Protein AF-A0A7S3HHR1-F1 (afdb_monomer_lite)

Organism: NCBI:txid89044

Radius of gyration: 20.18 Å; chains: 1; bounding box: 48×51×53 Å

Foldseek 3Di:
DDDDPPPDPDDDDPPPDDPDDWDKDADDWDADPNDIDTHPIDTDDLLCCLQPNAPDWDDDPAQWIDHPNPDIGGHPHPVSVVVSVVNNVVVVCVVVVVVVVVVVVVVVVD

Secondary structure (DSSP, 8-state):
----TT-----S-------S--EEE-SEEEEETTEEEEES-EEEPHHHHHHHS-S-EEE-STTEEEETTTEEEE-SSHHHHHHHHHHHHHHHHHHHHHHHHHHHHHHHT-

pLDDT: mean 80.62, std 16.52, range [37.53, 95.25]

Structure (mmCIF, N/CA/C/O backbone):
data_AF-A0A7S3HHR1-F1
#
_entry.id   AF-A0A7S3HHR1-F1
#
loop_
_atom_site.group_PDB
_atom_site.id
_atom_site.type_symbol
_atom_site.label_atom_id
_atom_site.label_alt_id
_atom_site.label_comp_id
_atom_site.label_asym_id
_atom_site.label_entity_id
_atom_site.label_seq_id
_atom_site.pdbx_PDB_ins_code
_atom_site.Cartn_x
_atom_site.Cartn_y
_atom_site.Cartn_z
_atom_site.occupancy
_atom_site.B_iso_or_equiv
_atom_site.auth_seq_id
_atom_site.auth_comp_id
_atom_site.auth_asym_id
_atom_site.auth_atom_id
_atom_site.pdbx_PDB_model_num
ATOM 1 N N . ASP A 1 1 ? 0.705 35.887 -14.109 1.00 37.53 1 ASP A N 1
ATOM 2 C CA . ASP A 1 1 ? -0.593 35.235 -13.873 1.00 37.53 1 ASP A CA 1
ATOM 3 C C . ASP A 1 1 ? -0.423 33.736 -13.739 1.00 37.53 1 ASP A C 1
ATOM 5 O O . ASP A 1 1 ? -0.322 33.037 -14.737 1.00 37.53 1 ASP A O 1
ATOM 9 N N . SER A 1 2 ? -0.363 33.253 -12.500 1.00 44.56 2 SER A N 1
ATOM 10 C CA . SER A 1 2 ? -0.273 31.826 -12.174 1.00 44.56 2 SER A CA 1
ATOM 11 C C . SER A 1 2 ? -1.488 31.489 -11.314 1.00 44.56 2 SER A C 1
ATOM 13 O O . SER A 1 2 ? -1.483 31.727 -10.108 1.00 44.56 2 SER A O 1
ATOM 15 N N . ARG A 1 3 ? -2.580 31.032 -11.934 1.00 40.31 3 ARG A N 1
ATOM 16 C CA . ARG A 1 3 ? -3.782 30.607 -11.203 1.00 40.31 3 ARG A CA 1
ATOM 17 C C . ARG A 1 3 ? -3.607 29.159 -10.748 1.00 40.31 3 ARG A C 1
ATOM 19 O O . ARG A 1 3 ? -3.444 28.267 -11.572 1.00 40.31 3 ARG A O 1
ATOM 26 N N . SER A 1 4 ? -3.631 28.957 -9.432 1.00 50.31 4 SER A N 1
ATOM 27 C CA . SER A 1 4 ? -3.725 27.643 -8.788 1.00 50.31 4 SER A CA 1
ATOM 28 C C . SER A 1 4 ? -5.065 26.987 -9.136 1.00 50.31 4 SER A C 1
ATOM 30 O O . SER A 1 4 ? -6.113 27.622 -9.020 1.00 50.31 4 SER A O 1
ATOM 32 N N . VAL A 1 5 ? -5.027 25.723 -9.559 1.00 53.12 5 VAL A N 1
ATOM 33 C CA . VAL A 1 5 ? -6.193 24.949 -10.027 1.00 53.12 5 VAL A CA 1
ATOM 34 C C . VAL A 1 5 ? -7.023 24.381 -8.857 1.00 53.12 5 VAL A C 1
ATOM 36 O O . VAL A 1 5 ? -8.104 23.852 -9.074 1.00 53.12 5 VAL A O 1
ATOM 39 N N . ASN A 1 6 ? -6.588 24.570 -7.604 1.00 44.38 6 ASN A N 1
ATOM 40 C CA . ASN A 1 6 ? -7.257 24.017 -6.414 1.00 44.38 6 ASN A CA 1
ATOM 41 C C . ASN A 1 6 ? -8.078 25.030 -5.598 1.00 44.38 6 ASN A C 1
ATOM 43 O O . ASN A 1 6 ? -8.461 24.744 -4.465 1.00 44.38 6 ASN A O 1
ATOM 47 N N . ALA A 1 7 ? -8.373 26.214 -6.134 1.00 44.72 7 ALA A N 1
ATOM 48 C CA . ALA A 1 7 ? -9.220 27.183 -5.440 1.00 44.72 7 ALA A CA 1
ATOM 49 C C . ALA A 1 7 ? -10.716 26.903 -5.675 1.00 44.72 7 ALA A C 1
ATOM 51 O O . ALA A 1 7 ? -11.436 27.731 -6.233 1.00 44.72 7 ALA A O 1
ATOM 52 N N . THR A 1 8 ? -11.195 25.740 -5.235 1.00 40.59 8 THR A N 1
ATOM 53 C CA . THR A 1 8 ? -12.634 25.516 -5.069 1.00 40.59 8 THR A CA 1
ATOM 54 C C . THR A 1 8 ? -13.040 26.163 -3.749 1.00 40.59 8 THR A C 1
ATOM 56 O O . THR A 1 8 ? -12.526 25.799 -2.690 1.00 40.59 8 THR A O 1
ATOM 59 N N . LYS A 1 9 ? -13.913 27.177 -3.818 1.00 44.03 9 LYS A N 1
ATOM 60 C CA . LYS A 1 9 ? -14.550 27.798 -2.649 1.00 44.03 9 LYS A CA 1
ATOM 61 C C . LYS A 1 9 ? -15.092 26.695 -1.742 1.00 44.03 9 LYS A C 1
ATOM 63 O O . LYS A 1 9 ? -15.924 25.900 -2.165 1.00 44.03 9 LYS A O 1
ATOM 68 N N . LYS A 1 10 ? -14.562 26.645 -0.523 1.00 41.84 10 LYS A N 1
ATOM 69 C CA . LYS A 1 10 ? -14.935 25.686 0.506 1.00 41.84 10 LYS A CA 1
ATOM 70 C C . LYS A 1 10 ? -16.236 26.179 1.136 1.00 41.84 10 LYS A C 1
ATOM 72 O O . LYS A 1 10 ? -16.203 27.072 1.980 1.00 41.84 10 LYS A O 1
ATOM 77 N N . ASP A 1 11 ? -17.350 25.639 0.656 1.00 42.62 11 ASP A N 1
ATOM 78 C CA . ASP A 1 11 ? -18.580 25.606 1.435 1.00 42.62 11 ASP A CA 1
ATOM 79 C C . ASP A 1 11 ? -18.332 24.812 2.728 1.00 42.62 11 ASP A C 1
ATOM 81 O O . ASP A 1 11 ? -17.414 23.995 2.851 1.00 42.62 11 ASP A O 1
ATOM 85 N N . GLU A 1 12 ? -19.111 25.180 3.726 1.00 44.66 12 GLU A N 1
ATOM 86 C CA . GLU A 1 12 ? -18.933 24.946 5.147 1.00 44.66 12 GLU A CA 1
ATOM 87 C C . GLU A 1 12 ? -18.825 23.456 5.520 1.00 44.66 12 GLU A C 1
ATOM 89 O O . GLU A 1 12 ? -19.675 22.645 5.174 1.00 44.66 12 GLU A O 1
ATOM 94 N N . ASN A 1 13 ? -17.777 23.122 6.283 1.00 46.00 13 ASN A N 1
ATOM 95 C CA . ASN A 1 13 ? -17.777 22.126 7.362 1.00 46.00 13 ASN A CA 1
ATOM 96 C C . ASN A 1 13 ? -18.570 20.812 7.164 1.00 46.00 13 ASN A C 1
ATOM 98 O O . ASN A 1 13 ? -19.224 20.334 8.088 1.00 46.00 13 ASN A O 1
ATOM 102 N N . SER A 1 14 ? -18.458 20.156 6.009 1.00 47.06 14 SER A N 1
ATOM 103 C CA . SER A 1 14 ? -18.796 18.735 5.923 1.00 47.06 14 SER A CA 1
ATOM 104 C C . SER A 1 14 ? -17.659 17.933 6.563 1.00 47.06 14 SER A C 1
ATOM 106 O O . SER A 1 14 ? -16.626 17.701 5.927 1.00 47.06 14 SER A O 1
ATOM 108 N N . GLU A 1 15 ? -17.804 17.552 7.834 1.00 57.53 15 GLU A N 1
ATOM 109 C CA . GLU A 1 15 ? -16.981 16.492 8.420 1.00 57.53 15 GLU A CA 1
ATOM 110 C C . GLU A 1 15 ? -17.118 15.255 7.529 1.00 57.53 15 GLU A C 1
ATOM 112 O O . GLU A 1 15 ? -18.193 14.664 7.418 1.00 57.53 15 GLU A O 1
ATOM 117 N N . VAL A 1 16 ? -16.034 14.897 6.836 1.00 59.50 16 VAL A N 1
ATOM 118 C CA . VAL A 1 16 ? -15.963 13.654 6.071 1.00 59.50 16 VAL A CA 1
ATOM 119 C C . VAL A 1 16 ? -15.924 12.531 7.099 1.00 59.50 16 VAL A C 1
ATOM 121 O O . VAL A 1 16 ? -14.875 12.208 7.652 1.00 59.50 16 VAL A O 1
ATOM 124 N N . THR A 1 17 ? -17.096 11.996 7.414 1.00 58.53 17 THR A N 1
ATOM 125 C CA . THR A 1 17 ? -17.237 10.800 8.235 1.00 58.53 17 THR A CA 1
ATOM 126 C C . THR A 1 17 ? -16.838 9.613 7.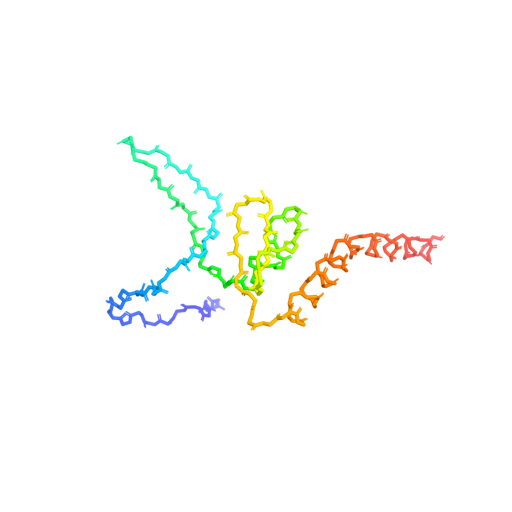369 1.00 58.53 17 THR A C 1
ATOM 128 O O . THR A 1 17 ? -17.480 9.307 6.366 1.00 58.53 17 THR A O 1
ATOM 131 N N . VAL A 1 18 ? -15.704 8.997 7.701 1.00 64.50 18 VAL A N 1
ATOM 132 C CA . VAL A 1 18 ? -15.264 7.762 7.053 1.00 64.50 18 VAL A CA 1
ATOM 133 C C . VAL A 1 18 ? -15.856 6.615 7.857 1.00 64.50 18 VAL A C 1
ATOM 135 O O . VAL A 1 18 ? -15.481 6.413 9.011 1.00 64.50 18 VAL A O 1
ATOM 138 N N . ASP A 1 19 ? -16.824 5.915 7.274 1.00 65.69 19 ASP A N 1
ATOM 139 C CA . ASP A 1 19 ? -17.403 4.726 7.892 1.00 65.69 19 ASP A CA 1
ATOM 140 C C . ASP A 1 19 ? -16.409 3.561 7.780 1.00 65.69 19 ASP A C 1
ATOM 142 O O . ASP A 1 19 ? -16.023 3.160 6.682 1.00 65.69 19 ASP A O 1
ATOM 146 N N . GLY A 1 20 ? -15.995 3.012 8.925 1.00 69.25 20 GLY A N 1
ATOM 147 C CA . GLY A 1 20 ? -15.109 1.848 8.995 1.00 69.25 20 GLY A CA 1
ATOM 148 C C . GLY A 1 20 ? -13.604 2.162 9.068 1.00 69.25 20 GLY A C 1
ATOM 149 O O . GLY A 1 20 ? -13.200 3.304 9.299 1.00 69.25 20 GLY A O 1
ATOM 150 N N . PRO A 1 21 ? -12.745 1.130 8.963 1.00 76.75 21 PRO A N 1
ATOM 151 C CA . PRO A 1 21 ? -11.298 1.306 9.007 1.00 76.75 21 PRO A CA 1
ATOM 152 C C . PRO A 1 21 ? -10.819 2.137 7.811 1.00 76.75 21 PRO A C 1
ATOM 154 O O . PRO A 1 21 ? -11.173 1.873 6.668 1.00 76.75 21 PRO A O 1
ATOM 157 N N . SER A 1 22 ? -9.984 3.140 8.082 1.00 88.44 22 SER A N 1
ATOM 158 C CA . SER A 1 22 ? -9.455 4.059 7.069 1.00 88.44 22 SER A CA 1
ATOM 159 C C . SER A 1 22 ? -7.933 4.087 7.098 1.00 88.44 22 SER A C 1
ATOM 161 O O . SER A 1 22 ? -7.341 4.113 8.181 1.00 88.44 22 SER A O 1
ATOM 163 N N . TRP A 1 23 ? -7.306 4.159 5.928 1.00 90.25 23 TRP A N 1
ATOM 164 C CA . TRP A 1 23 ? -5.853 4.191 5.799 1.00 90.25 23 TRP A CA 1
ATOM 165 C C . TRP A 1 23 ? -5.356 5.599 5.499 1.00 90.25 23 TRP A C 1
ATOM 167 O O . TRP A 1 23 ? -5.869 6.273 4.610 1.00 90.25 23 TRP A O 1
ATOM 177 N N . TRP A 1 24 ? -4.332 6.039 6.226 1.00 92.81 24 TRP A N 1
ATOM 178 C CA . TRP A 1 24 ? -3.774 7.380 6.087 1.00 92.81 24 TRP A CA 1
ATOM 179 C C . TRP A 1 24 ? -2.269 7.310 5.873 1.00 92.81 24 TRP A C 1
ATOM 181 O O . TRP A 1 24 ? -1.552 6.659 6.633 1.00 92.81 24 TRP A O 1
ATOM 191 N N . LEU A 1 25 ? -1.794 8.024 4.859 1.00 93.62 25 LEU A N 1
ATOM 192 C CA . LEU A 1 25 ? -0.385 8.351 4.699 1.00 93.62 25 LEU A CA 1
ATOM 193 C C . LEU A 1 25 ? -0.098 9.645 5.456 1.00 93.62 25 LEU A C 1
ATOM 195 O O . LEU A 1 25 ? -0.912 10.563 5.418 1.00 93.62 25 LEU A O 1
ATOM 199 N N . TYR A 1 26 ? 1.054 9.737 6.108 1.00 95.19 26 TYR A N 1
ATOM 200 C CA . TYR A 1 26 ? 1.536 10.973 6.720 1.00 95.19 26 TYR A CA 1
ATOM 201 C C . TYR A 1 26 ? 2.995 11.203 6.332 1.00 95.19 26 TYR A C 1
ATOM 203 O O . TYR A 1 26 ? 3.736 10.241 6.119 1.00 95.19 26 TYR A O 1
ATOM 211 N N . SER A 1 27 ? 3.410 12.469 6.249 1.00 94.94 27 SER A N 1
ATOM 212 C CA . SER A 1 27 ? 4.808 12.808 5.957 1.00 94.94 27 SER A CA 1
ATOM 213 C C . SER A 1 27 ? 5.647 12.983 7.220 1.00 94.94 27 SER A C 1
ATOM 215 O O . SER A 1 27 ? 6.823 12.627 7.220 1.00 94.94 27 SER A O 1
ATOM 217 N N . ASP A 1 28 ? 5.078 13.570 8.273 1.00 94.38 28 ASP A N 1
ATOM 218 C CA . ASP A 1 28 ? 5.803 13.894 9.503 1.00 94.38 28 ASP A CA 1
ATOM 219 C C . ASP A 1 28 ? 4.923 13.626 10.732 1.00 94.38 28 ASP A C 1
ATOM 221 O O . ASP A 1 28 ? 3.697 13.754 10.688 1.00 94.38 28 ASP A O 1
ATOM 225 N N . MET A 1 29 ? 5.553 13.238 11.838 1.00 95.25 29 MET A N 1
ATOM 226 C CA . MET A 1 29 ? 4.895 12.998 13.118 1.00 95.25 29 MET A CA 1
ATOM 227 C C . MET A 1 29 ? 5.575 13.851 14.180 1.00 95.25 29 MET A C 1
ATOM 229 O O . MET A 1 29 ? 6.738 13.642 14.521 1.00 95.25 29 MET A O 1
ATOM 233 N N . ARG A 1 30 ? 4.829 14.803 14.740 1.00 93.81 30 ARG A N 1
ATOM 234 C CA . ARG A 1 30 ? 5.351 15.761 15.716 1.00 93.81 30 ARG A CA 1
ATOM 235 C C . ARG A 1 30 ? 4.760 15.517 17.087 1.00 93.81 30 ARG A C 1
ATOM 237 O O . ARG A 1 30 ? 3.566 15.275 17.228 1.00 93.81 30 ARG A O 1
ATOM 244 N N . MET A 1 31 ? 5.599 15.644 18.107 1.00 93.31 31 MET A N 1
ATOM 245 C CA . MET A 1 31 ? 5.170 15.624 19.499 1.00 93.31 31 MET A CA 1
ATOM 246 C C . MET A 1 31 ? 5.235 17.045 20.056 1.00 93.31 31 MET A C 1
ATOM 248 O O . MET A 1 31 ? 6.310 17.635 20.135 1.00 93.31 31 MET A O 1
ATOM 252 N N . PHE A 1 32 ? 4.090 17.601 20.445 1.00 90.00 32 PHE A N 1
ATOM 253 C CA . PHE A 1 32 ? 4.008 18.924 21.059 1.00 90.00 32 PHE A CA 1
ATOM 254 C C . PHE A 1 32 ? 3.129 18.872 22.305 1.00 90.00 32 PHE A C 1
ATOM 256 O O . PHE A 1 32 ? 2.019 18.344 22.271 1.00 90.00 32 PHE A O 1
ATOM 263 N N . ASN A 1 33 ? 3.632 19.400 23.426 1.00 87.88 33 ASN A N 1
ATOM 264 C CA . ASN A 1 33 ? 2.951 19.372 24.727 1.00 87.88 33 ASN A CA 1
ATOM 265 C C . ASN A 1 33 ? 2.426 17.975 25.118 1.00 87.88 33 ASN A C 1
ATOM 267 O O . ASN A 1 33 ? 1.302 17.831 25.596 1.00 87.88 33 ASN A O 1
ATOM 271 N N . GLY A 1 34 ? 3.220 16.929 24.866 1.00 92.62 34 GLY A N 1
ATOM 272 C CA . GLY A 1 34 ? 2.847 15.545 25.177 1.00 92.62 34 GLY A CA 1
ATOM 273 C C . GLY A 1 34 ? 1.813 14.921 24.234 1.00 92.62 34 GLY A C 1
ATOM 274 O O . GLY A 1 34 ? 1.429 13.775 24.448 1.00 92.62 34 GLY A O 1
ATOM 275 N N . LYS A 1 35 ? 1.366 15.635 23.194 1.00 92.62 35 LYS A N 1
ATOM 276 C CA . LYS A 1 35 ? 0.444 15.117 22.180 1.00 92.62 35 LYS A CA 1
ATOM 277 C C . LYS A 1 35 ? 1.186 14.834 20.882 1.00 92.62 35 LYS A C 1
ATOM 279 O O . LYS A 1 35 ? 1.905 15.696 20.381 1.00 92.62 35 LYS A O 1
ATOM 284 N N . THR A 1 36 ? 0.971 13.644 20.337 1.00 93.69 36 THR A N 1
ATOM 285 C CA . THR A 1 36 ? 1.458 13.259 19.011 1.00 93.69 36 THR A CA 1
ATOM 286 C C . THR A 1 36 ? 0.443 13.685 17.959 1.00 93.69 36 THR A C 1
ATOM 288 O O . THR A 1 36 ? -0.744 13.385 18.082 1.00 93.69 36 THR A O 1
ATOM 291 N N . GLN A 1 37 ? 0.904 14.397 16.938 1.00 93.50 37 GLN A N 1
ATOM 292 C CA . GLN A 1 37 ? 0.107 14.841 15.802 1.00 93.50 37 GLN A CA 1
ATOM 293 C C . GLN A 1 37 ? 0.784 14.400 14.506 1.00 93.50 37 GLN A C 1
ATOM 295 O O . GLN A 1 37 ? 2.001 14.526 14.361 1.00 93.50 37 GLN A O 1
ATOM 300 N N . LEU A 1 38 ? -0.015 13.891 13.571 1.00 94.00 38 LEU A N 1
ATOM 301 C CA . LEU A 1 38 ? 0.417 13.602 12.208 1.00 94.00 38 LEU A CA 1
ATOM 302 C C . LEU A 1 38 ? 0.246 14.867 11.362 1.00 94.00 38 LEU A C 1
ATOM 304 O O . LEU A 1 38 ? -0.777 15.545 11.462 1.00 94.00 38 LEU A O 1
ATOM 308 N N . VAL A 1 39 ? 1.252 15.188 10.558 1.00 93.94 39 VAL A N 1
ATOM 309 C CA . VAL A 1 39 ? 1.290 16.362 9.681 1.00 93.94 39 VAL A CA 1
ATOM 310 C C . VAL A 1 39 ? 1.311 15.889 8.229 1.00 93.94 39 VAL A C 1
ATOM 312 O O . VAL A 1 39 ? 1.903 14.852 7.917 1.00 93.94 39 VAL A O 1
ATOM 315 N N . ASP A 1 40 ? 0.650 16.655 7.359 1.00 93.12 40 ASP A N 1
ATOM 316 C CA . ASP A 1 40 ? 0.510 16.373 5.927 1.00 93.12 40 ASP A CA 1
ATOM 317 C C . ASP A 1 40 ? -0.076 14.981 5.672 1.00 93.12 40 ASP A C 1
ATOM 319 O O . ASP A 1 40 ? 0.559 14.093 5.098 1.00 93.12 40 ASP A O 1
ATOM 323 N N . THR A 1 41 ? -1.301 14.779 6.162 1.00 94.19 41 THR A N 1
ATOM 324 C CA . THR A 1 41 ? -2.007 13.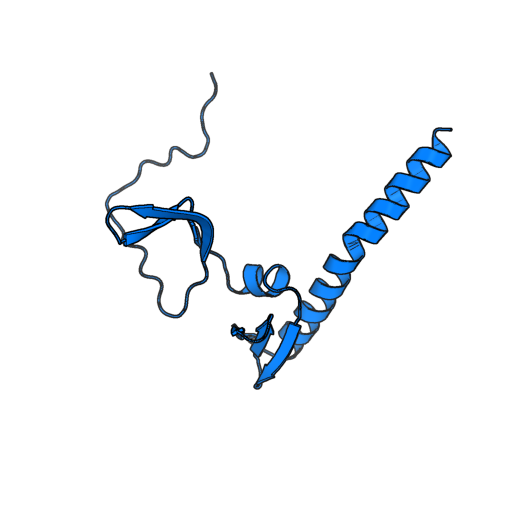508 6.025 1.00 94.19 41 THR A CA 1
ATOM 325 C C . THR A 1 41 ? -2.786 13.430 4.715 1.00 94.19 41 THR A C 1
ATOM 327 O O . THR A 1 41 ? -3.422 14.390 4.283 1.00 94.19 41 THR A O 1
ATOM 330 N N . THR A 1 42 ? -2.752 12.263 4.076 1.00 94.88 42 THR A N 1
ATOM 331 C CA . THR A 1 42 ? -3.535 11.946 2.876 1.00 94.88 42 THR A CA 1
ATOM 332 C C . THR A 1 42 ? -4.318 10.666 3.122 1.00 94.88 42 THR A C 1
ATOM 334 O O . THR A 1 42 ? -3.741 9.660 3.535 1.00 94.88 42 THR A O 1
ATOM 337 N N . LEU A 1 43 ? -5.627 10.706 2.881 1.00 93.25 43 LEU A N 1
ATOM 338 C CA . LEU A 1 43 ? -6.473 9.518 2.922 1.00 93.25 43 LEU A CA 1
ATOM 339 C C . LEU A 1 43 ? -6.135 8.625 1.723 1.00 93.25 43 LEU A C 1
ATOM 341 O O . LEU A 1 43 ? -6.118 9.100 0.588 1.00 93.25 43 LEU A O 1
ATOM 345 N N . LEU A 1 44 ? -5.867 7.350 1.983 1.00 91.81 44 LEU A N 1
ATOM 346 C CA . LEU A 1 44 ? -5.585 6.346 0.965 1.00 91.81 44 LEU A CA 1
ATOM 347 C C . LEU A 1 44 ? -6.798 5.448 0.754 1.00 91.81 44 LEU A C 1
ATOM 349 O O . LEU A 1 44 ? -7.505 5.108 1.706 1.00 91.81 44 LEU A O 1
ATOM 353 N N . SER A 1 45 ? -6.996 5.013 -0.489 1.00 90.06 45 SER A N 1
ATOM 354 C CA . SER A 1 45 ? -7.898 3.898 -0.743 1.00 90.06 45 SER A CA 1
ATOM 355 C C . SER A 1 45 ? -7.260 2.587 -0.282 1.00 90.06 45 SER A C 1
ATOM 357 O O . SER A 1 45 ? -6.036 2.452 -0.194 1.00 90.06 45 SER A O 1
ATOM 359 N N . GLU A 1 46 ? -8.094 1.585 -0.026 1.00 88.69 46 GLU A N 1
ATOM 360 C CA . GLU A 1 46 ? -7.632 0.231 0.283 1.00 88.69 46 GLU A CA 1
ATOM 361 C C . GLU A 1 46 ? -6.736 -0.345 -0.824 1.00 88.69 46 GLU A C 1
ATOM 363 O O . GLU A 1 46 ? -5.750 -1.020 -0.534 1.00 88.69 46 GLU A O 1
ATOM 368 N N . TRP A 1 47 ? -7.010 -0.013 -2.088 1.00 89.38 47 TRP A N 1
ATOM 369 C CA . TRP A 1 47 ? -6.237 -0.486 -3.237 1.00 89.38 47 TRP A CA 1
ATOM 370 C C . TRP A 1 47 ? -4.850 0.152 -3.330 1.00 89.38 47 TRP A C 1
ATOM 372 O O . TRP A 1 47 ? -3.890 -0.528 -3.700 1.00 89.38 47 TRP A O 1
ATOM 382 N N . ASP A 1 48 ? -4.718 1.423 -2.941 1.00 91.88 48 ASP A N 1
ATOM 383 C CA . ASP A 1 48 ? -3.411 2.087 -2.864 1.00 91.88 48 ASP A CA 1
ATOM 384 C C . ASP A 1 48 ? -2.524 1.377 -1.837 1.00 91.88 48 ASP A C 1
ATOM 386 O O . ASP A 1 48 ? -1.358 1.067 -2.097 1.00 91.88 48 ASP A O 1
ATOM 390 N N . VAL A 1 49 ? -3.103 1.041 -0.682 1.00 92.00 49 VAL A N 1
ATOM 391 C CA . VAL A 1 49 ? -2.417 0.273 0.359 1.00 92.00 49 VAL A CA 1
ATOM 392 C C . VAL A 1 49 ? -2.115 -1.145 -0.124 1.00 92.00 49 VAL A C 1
ATOM 394 O O . VAL A 1 49 ? -0.997 -1.621 0.057 1.00 92.00 49 VAL A O 1
ATOM 397 N N . ALA A 1 50 ? -3.055 -1.802 -0.804 1.00 91.31 50 ALA A N 1
ATOM 398 C CA . ALA A 1 50 ? -2.870 -3.144 -1.346 1.00 91.31 50 ALA A CA 1
ATOM 399 C C . ALA A 1 50 ? -1.729 -3.234 -2.362 1.00 91.31 50 ALA A C 1
ATOM 401 O O . ALA A 1 50 ? -1.056 -4.259 -2.411 1.00 91.31 50 ALA A O 1
ATOM 402 N N . LEU A 1 51 ? -1.485 -2.199 -3.171 1.00 92.00 51 LEU A N 1
ATOM 403 C CA . LEU A 1 51 ? -0.444 -2.207 -4.206 1.00 92.00 51 LEU A CA 1
ATOM 404 C C . LEU A 1 51 ? 0.907 -1.688 -3.710 1.00 92.00 51 LEU A C 1
ATOM 406 O O . LEU A 1 51 ? 1.939 -2.264 -4.058 1.00 92.00 51 LEU A O 1
ATOM 410 N N . PHE A 1 52 ? 0.907 -0.630 -2.899 1.00 91.31 52 PHE A N 1
ATOM 411 C CA . PHE A 1 52 ? 2.127 0.093 -2.522 1.00 91.31 52 PHE A CA 1
ATOM 412 C C . PHE A 1 52 ? 2.480 -0.022 -1.039 1.00 91.31 52 PHE A C 1
ATOM 414 O O . PHE A 1 52 ? 3.622 0.226 -0.655 1.00 91.31 52 PHE A O 1
ATOM 421 N N . GLY A 1 53 ? 1.525 -0.414 -0.200 1.00 90.00 53 GLY A N 1
ATOM 422 C CA . GLY A 1 53 ? 1.755 -0.679 1.212 1.00 90.00 53 GLY A CA 1
ATOM 423 C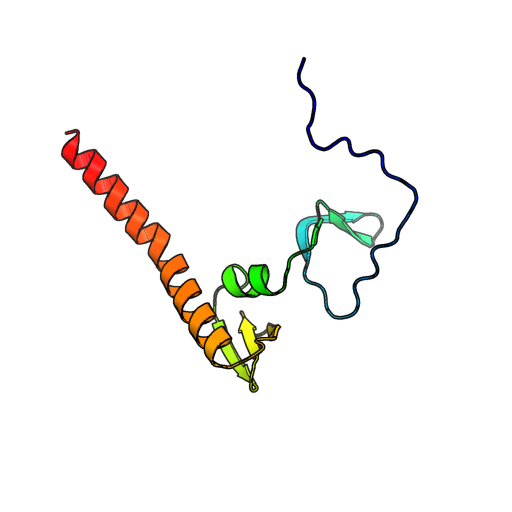 C . GLY A 1 53 ? 2.512 -1.986 1.429 1.00 90.00 53 GLY A C 1
ATOM 424 O O . GLY A 1 53 ? 2.383 -2.939 0.657 1.00 90.00 53 GLY A O 1
ATOM 425 N N . GLY A 1 54 ? 3.287 -2.029 2.508 1.00 86.62 54 GLY A N 1
ATOM 426 C CA . GLY A 1 54 ? 4.020 -3.202 2.975 1.00 86.62 54 GLY A CA 1
ATOM 427 C C . GLY A 1 54 ? 5.120 -3.717 2.037 1.00 86.62 54 GLY A C 1
ATOM 428 O O . GLY A 1 54 ? 5.038 -3.654 0.810 1.00 86.62 54 GLY A O 1
ATOM 429 N N . LEU A 1 55 ? 6.173 -4.292 2.608 1.00 83.69 55 LEU A N 1
ATOM 430 C CA . LEU A 1 55 ? 7.254 -4.918 1.842 1.00 83.69 55 LEU A CA 1
ATOM 431 C C . LEU A 1 55 ? 6.882 -6.332 1.401 1.00 83.69 55 LEU A C 1
ATOM 433 O O . LEU A 1 55 ? 7.204 -6.744 0.284 1.00 83.69 55 LEU A O 1
ATOM 437 N N . ARG A 1 56 ? 6.195 -7.079 2.264 1.00 85.88 56 ARG A N 1
ATOM 438 C CA . ARG A 1 56 ? 5.779 -8.465 2.049 1.00 85.88 56 ARG A CA 1
ATOM 439 C C . ARG A 1 56 ? 4.264 -8.543 1.960 1.00 85.88 56 ARG A C 1
ATOM 441 O O . ARG A 1 56 ? 3.554 -7.789 2.613 1.00 85.88 56 ARG A O 1
ATOM 448 N N . SER A 1 57 ? 3.797 -9.474 1.144 1.00 88.56 57 SER A N 1
ATOM 449 C CA . SER A 1 57 ? 2.382 -9.792 0.980 1.00 88.56 57 SER A CA 1
ATOM 450 C C . SER A 1 57 ? 2.217 -11.301 1.074 1.00 88.56 57 SER A C 1
ATOM 452 O O . SER A 1 57 ? 3.063 -12.035 0.555 1.00 88.56 57 SER A O 1
ATOM 454 N N . LYS A 1 58 ? 1.153 -11.752 1.730 1.00 87.06 58 LYS A N 1
ATOM 455 C CA . LYS A 1 58 ? 0.733 -13.154 1.763 1.00 87.06 58 LYS A CA 1
ATOM 456 C C . LYS A 1 58 ? -0.790 -13.227 1.696 1.00 87.06 58 LYS A C 1
ATOM 458 O O . LYS A 1 58 ? -1.468 -12.264 2.061 1.00 87.06 58 LYS A O 1
ATOM 463 N N . ASN A 1 59 ? -1.295 -14.374 1.272 1.00 83.56 59 ASN A N 1
ATOM 464 C CA . ASN A 1 59 ? -2.723 -14.653 1.286 1.00 83.56 59 ASN A CA 1
ATOM 465 C C . ASN A 1 59 ? -3.181 -14.707 2.743 1.00 83.56 59 ASN A C 1
ATOM 467 O O . ASN A 1 59 ? -2.568 -15.406 3.560 1.00 83.56 59 ASN A O 1
ATOM 471 N N . GLY A 1 60 ? -4.193 -13.911 3.070 1.00 77.38 60 GLY A N 1
ATOM 472 C CA . GLY A 1 60 ? -4.831 -13.910 4.378 1.00 77.38 60 GLY A CA 1
ATOM 473 C C . GLY A 1 60 ? -5.939 -14.960 4.458 1.00 77.38 60 GLY A C 1
ATOM 474 O O . GLY A 1 60 ? -5.976 -15.928 3.700 1.00 77.38 60 GLY A O 1
ATOM 475 N N . GLU A 1 61 ? -6.860 -14.763 5.400 1.00 78.00 61 GLU A N 1
ATOM 476 C CA . GLU A 1 61 ? -8.147 -15.471 5.409 1.00 78.00 61 GLU A CA 1
ATOM 477 C C . GLU A 1 61 ? -8.949 -15.157 4.132 1.00 78.00 61 GLU A C 1
ATOM 479 O O . GLU A 1 61 ? -8.710 -14.122 3.513 1.00 78.00 61 GLU A O 1
ATOM 484 N N . GLU A 1 62 ? -9.898 -16.025 3.751 1.00 78.62 62 GLU A N 1
ATOM 485 C CA . GLU A 1 62 ? -10.698 -15.910 2.516 1.00 78.62 62 GLU A CA 1
ATOM 486 C C . GLU A 1 62 ? -11.076 -14.457 2.171 1.00 78.62 62 GLU A C 1
ATOM 488 O O . GLU A 1 62 ? -11.798 -13.789 2.917 1.00 78.62 62 GLU A O 1
ATOM 493 N N . GLY A 1 63 ? -10.582 -13.973 1.025 1.00 76.06 63 GLY A N 1
ATOM 494 C CA . GLY A 1 63 ? -10.866 -12.623 0.534 1.00 76.06 63 GLY A CA 1
ATOM 495 C C . GLY A 1 63 ? -10.106 -11.513 1.262 1.00 76.06 63 GLY A C 1
ATOM 496 O O . GLY A 1 63 ? -10.584 -10.381 1.320 1.00 76.06 63 GLY A O 1
ATOM 497 N N . LYS A 1 64 ? -8.935 -11.789 1.843 1.00 84.38 64 LYS A N 1
ATOM 498 C CA . LYS A 1 64 ? -8.077 -10.760 2.446 1.00 84.38 64 LYS A CA 1
ATOM 499 C C . LYS A 1 64 ? -6.630 -10.909 2.010 1.00 84.38 64 LYS A C 1
ATOM 501 O O . LYS A 1 64 ? -6.055 -11.992 2.038 1.00 84.38 64 LYS A O 1
ATOM 506 N N . LEU A 1 65 ? -6.012 -9.776 1.705 1.00 88.44 65 LEU A N 1
ATOM 507 C CA . LEU A 1 65 ? -4.579 -9.664 1.474 1.00 88.44 65 LEU A CA 1
ATOM 508 C C . LEU A 1 65 ? -3.903 -9.134 2.742 1.00 88.44 65 LEU A C 1
ATOM 510 O O . LEU A 1 65 ? -4.232 -8.041 3.207 1.00 88.44 65 LEU A O 1
ATOM 514 N N . GLU A 1 66 ? -2.937 -9.878 3.279 1.00 90.69 66 GLU A N 1
ATOM 515 C CA . GLU A 1 66 ? -2.176 -9.461 4.460 1.00 90.69 66 GLU A CA 1
ATOM 516 C C . GLU A 1 66 ? -0.806 -8.899 4.047 1.00 90.69 66 GLU A C 1
ATOM 518 O O . GLU A 1 66 ? -0.011 -9.569 3.375 1.00 90.69 66 GLU A O 1
ATOM 523 N N . LEU A 1 67 ? -0.513 -7.663 4.467 1.00 90.75 67 LEU A N 1
ATOM 524 C CA . LEU A 1 67 ? 0.747 -6.962 4.209 1.00 90.75 67 LEU A CA 1
ATOM 525 C C . LEU A 1 67 ? 1.525 -6.758 5.516 1.00 90.75 67 LEU A C 1
ATOM 527 O O . LEU A 1 67 ? 0.977 -6.313 6.527 1.00 90.75 67 LEU A O 1
ATOM 531 N N . ASP A 1 68 ? 2.816 -7.100 5.493 1.00 89.25 68 ASP A N 1
ATOM 532 C CA . ASP A 1 68 ? 3.766 -6.992 6.619 1.00 89.25 68 ASP A CA 1
ATOM 533 C C . ASP A 1 68 ? 3.288 -7.563 7.971 1.00 89.25 68 ASP A C 1
ATOM 535 O O . ASP A 1 68 ? 3.842 -7.260 9.025 1.00 89.25 68 ASP A O 1
ATOM 539 N N . ASN A 1 69 ? 2.316 -8.473 7.934 1.00 87.06 69 ASN A N 1
ATOM 540 C CA . ASN A 1 69 ? 1.670 -9.114 9.079 1.00 87.06 69 ASN A CA 1
ATOM 541 C C . ASN A 1 69 ? 0.816 -8.213 9.988 1.00 87.06 69 ASN A C 1
ATOM 543 O O . ASN A 1 69 ? 0.545 -8.582 11.130 1.00 87.06 69 ASN A O 1
ATOM 547 N N . TRP A 1 70 ? 0.414 -7.027 9.526 1.00 88.25 70 TRP A N 1
ATOM 548 C CA . TRP A 1 70 ? -0.419 -6.128 10.340 1.00 88.25 70 TRP A CA 1
ATOM 549 C C . TRP A 1 70 ? -1.458 -5.332 9.547 1.00 88.25 70 TRP A C 1
ATOM 551 O O . TRP A 1 70 ? -2.446 -4.883 10.127 1.00 88.25 70 TRP A O 1
ATOM 561 N N . ILE A 1 71 ? -1.276 -5.179 8.234 1.00 89.12 71 ILE A N 1
ATOM 562 C CA . ILE A 1 71 ? -2.263 -4.551 7.356 1.00 89.12 71 ILE A CA 1
ATOM 563 C C . ILE A 1 71 ? -3.083 -5.659 6.710 1.00 89.12 71 ILE A C 1
ATOM 565 O O . ILE A 1 71 ? -2.528 -6.500 6.010 1.00 89.12 71 ILE A O 1
ATOM 569 N N . ASN A 1 72 ? -4.395 -5.635 6.908 1.00 89.56 72 ASN A N 1
ATOM 570 C CA . ASN A 1 72 ? -5.319 -6.528 6.219 1.00 89.56 72 ASN A CA 1
ATOM 571 C C . ASN A 1 72 ? -6.188 -5.694 5.290 1.00 89.56 72 ASN A C 1
ATOM 573 O O . ASN A 1 72 ? -6.889 -4.795 5.754 1.00 89.56 72 ASN A O 1
ATOM 577 N N . VAL A 1 73 ? -6.125 -5.991 3.997 1.00 88.69 73 VAL A N 1
ATOM 578 C CA . VAL A 1 73 ? -6.953 -5.339 2.985 1.00 88.69 73 VAL A CA 1
ATOM 579 C C . VAL A 1 73 ? -7.988 -6.326 2.474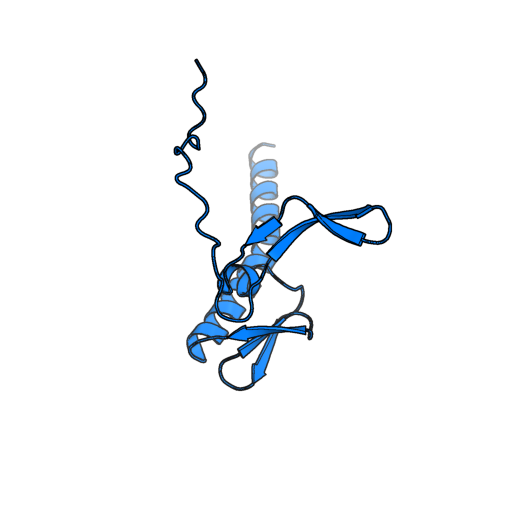 1.00 88.69 73 VAL A C 1
ATOM 581 O O . VAL A 1 73 ? -7.646 -7.457 2.128 1.00 88.69 73 VAL A O 1
ATOM 584 N N . SER A 1 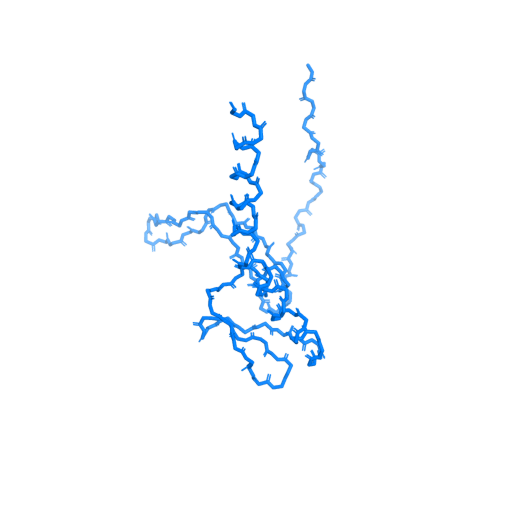74 ? -9.247 -5.900 2.428 1.00 86.44 74 SER A N 1
ATOM 585 C CA . SER A 1 74 ? -10.339 -6.717 1.909 1.00 86.44 74 SER A CA 1
ATOM 586 C C . SER A 1 74 ? -10.232 -6.825 0.389 1.00 86.44 74 SER A C 1
ATOM 588 O O . SER A 1 74 ? -10.210 -5.823 -0.320 1.00 86.44 74 SER A O 1
ATOM 590 N N . ALA A 1 75 ? -10.178 -8.048 -0.122 1.00 82.25 75 ALA A N 1
ATOM 591 C CA . ALA A 1 75 ? -10.342 -8.349 -1.532 1.00 82.25 75 ALA A CA 1
ATOM 592 C C . ALA A 1 75 ? -11.744 -8.935 -1.734 1.00 82.25 75 ALA A C 1
ATOM 594 O O . ALA A 1 75 ? -12.110 -9.929 -1.118 1.00 82.25 75 ALA A O 1
ATOM 595 N N . GLU A 1 76 ? -12.537 -8.339 -2.624 1.00 82.19 76 GLU A N 1
ATOM 596 C CA . GLU A 1 76 ? -13.918 -8.787 -2.874 1.00 82.19 76 GLU A CA 1
ATOM 597 C C . GLU A 1 76 ? -14.004 -10.253 -3.331 1.00 82.19 76 GLU A C 1
ATOM 599 O O . GLU A 1 76 ? -15.031 -10.906 -3.156 1.00 82.19 76 GLU A O 1
ATOM 604 N N . ASN A 1 77 ? -12.941 -10.764 -3.959 1.00 85.75 77 ASN A N 1
ATOM 605 C CA . ASN A 1 77 ? -12.842 -12.143 -4.413 1.00 85.75 77 ASN A CA 1
ATOM 606 C C . ASN A 1 77 ? -11.372 -12.591 -4.555 1.00 85.75 77 ASN A C 1
ATOM 608 O O . ASN A 1 77 ? -10.459 -11.771 -4.673 1.00 85.75 77 ASN A O 1
ATOM 612 N N . GLU A 1 78 ? -11.168 -13.907 -4.620 1.00 86.12 78 GLU A N 1
ATOM 613 C CA . GLU A 1 78 ? -9.853 -14.554 -4.770 1.00 86.12 78 GLU A CA 1
ATOM 614 C C . GLU A 1 78 ? -9.115 -14.127 -6.055 1.00 86.12 78 GLU A C 1
ATOM 616 O O . GLU A 1 78 ? -7.899 -13.952 -6.060 1.00 86.12 78 GLU A O 1
ATOM 621 N N . LYS A 1 79 ? -9.834 -13.863 -7.156 1.00 88.19 79 LYS A N 1
ATOM 622 C CA . LYS A 1 79 ? -9.207 -13.413 -8.415 1.00 88.19 79 LYS A CA 1
ATOM 623 C C . LYS A 1 79 ? -8.591 -12.022 -8.287 1.00 88.19 79 LYS A C 1
ATOM 625 O O . LYS A 1 79 ? -7.545 -11.761 -8.880 1.00 88.19 79 LYS A O 1
ATOM 630 N N . THR A 1 80 ? -9.239 -11.127 -7.545 1.00 88.25 80 THR A N 1
ATOM 631 C CA . THR A 1 80 ? -8.724 -9.791 -7.244 1.00 88.25 80 THR A CA 1
ATOM 632 C C . THR A 1 80 ? -7.464 -9.903 -6.394 1.00 88.25 80 THR A C 1
ATOM 634 O O . THR A 1 80 ? -6.480 -9.224 -6.674 1.00 88.25 80 THR A O 1
ATOM 637 N N . GLU A 1 81 ? -7.452 -10.807 -5.416 1.00 87.19 81 GLU A N 1
ATOM 638 C CA . GLU A 1 81 ? -6.271 -11.095 -4.599 1.00 87.19 81 GLU A CA 1
ATOM 639 C C . GLU A 1 81 ? -5.092 -11.602 -5.453 1.00 87.19 81 GLU A C 1
ATOM 641 O O . GLU A 1 81 ? -3.993 -11.042 -5.401 1.00 87.19 81 GLU A O 1
ATOM 646 N N . GLU A 1 82 ? -5.327 -12.598 -6.315 1.00 89.12 82 GLU A N 1
ATOM 647 C CA . GLU A 1 82 ? -4.319 -13.106 -7.253 1.00 89.12 82 GLU A CA 1
ATOM 648 C C . GLU A 1 82 ? -3.778 -12.015 -8.186 1.00 89.12 82 GLU A C 1
ATOM 650 O O . GLU A 1 82 ? -2.573 -11.952 -8.455 1.00 89.12 82 GLU A O 1
ATOM 655 N N . LEU A 1 83 ? -4.665 -11.163 -8.709 1.00 90.94 83 LEU A N 1
ATOM 656 C CA . LEU A 1 83 ? -4.289 -10.058 -9.585 1.00 90.94 83 LEU A CA 1
ATOM 657 C C . LEU A 1 83 ? -3.402 -9.055 -8.846 1.00 90.94 83 LEU A C 1
ATOM 659 O O . LEU A 1 83 ? -2.362 -8.664 -9.375 1.00 90.94 83 LEU A O 1
ATOM 663 N N . LEU A 1 84 ? -3.776 -8.671 -7.624 1.00 90.44 84 LEU A N 1
ATOM 664 C CA . LEU A 1 84 ? -2.994 -7.755 -6.797 1.00 90.44 84 LEU A CA 1
ATOM 665 C C . LEU A 1 84 ? -1.601 -8.308 -6.513 1.00 90.44 84 LEU A C 1
ATOM 667 O O . LEU A 1 84 ? -0.616 -7.587 -6.659 1.00 90.44 84 LEU A O 1
ATOM 671 N N . MET A 1 85 ? -1.488 -9.592 -6.173 1.00 89.81 85 MET A N 1
ATOM 672 C CA . MET A 1 85 ? -0.186 -10.224 -5.966 1.00 89.81 85 MET A CA 1
ATOM 673 C C . MET A 1 85 ? 0.690 -10.188 -7.220 1.00 89.81 85 MET A C 1
ATOM 675 O O . MET A 1 85 ? 1.866 -9.832 -7.130 1.00 89.81 85 MET A O 1
ATOM 679 N N . LYS A 1 86 ? 0.123 -10.506 -8.392 1.00 92.38 86 LYS A N 1
ATOM 680 C CA . LYS A 1 86 ? 0.844 -10.442 -9.674 1.00 92.38 86 LYS A CA 1
ATOM 681 C C . LYS A 1 86 ? 1.285 -9.015 -9.998 1.00 92.38 86 LYS A C 1
ATOM 683 O O . LYS A 1 86 ? 2.438 -8.805 -10.362 1.00 92.38 86 LYS A O 1
ATOM 688 N N . LEU A 1 87 ? 0.404 -8.030 -9.816 1.00 93.19 87 LEU A N 1
ATOM 689 C CA . LEU A 1 87 ? 0.725 -6.618 -10.037 1.00 93.19 87 LEU A CA 1
ATOM 690 C C . LEU A 1 87 ? 1.839 -6.136 -9.107 1.00 93.19 87 LEU A C 1
ATOM 692 O O . LEU A 1 87 ? 2.767 -5.477 -9.567 1.00 93.19 87 LEU A O 1
ATOM 696 N N . ARG A 1 88 ? 1.795 -6.500 -7.822 1.00 92.06 88 ARG A N 1
ATOM 697 C CA . ARG A 1 88 ? 2.869 -6.181 -6.869 1.00 92.06 88 ARG A CA 1
ATOM 698 C C . ARG A 1 88 ? 4.203 -6.773 -7.305 1.00 92.06 88 ARG A C 1
ATOM 700 O O . ARG A 1 88 ? 5.232 -6.111 -7.186 1.00 92.06 88 ARG A O 1
ATOM 707 N N . ASP A 1 89 ? 4.201 -8.006 -7.800 1.00 91.19 89 ASP A N 1
ATOM 708 C CA . ASP A 1 89 ? 5.424 -8.660 -8.259 1.00 91.19 89 ASP A CA 1
ATOM 709 C C . ASP A 1 89 ? 6.011 -7.964 -9.499 1.00 91.19 89 ASP A C 1
ATOM 711 O O . ASP A 1 89 ? 7.214 -7.706 -9.556 1.00 91.19 89 ASP A O 1
ATOM 715 N N . GLU A 1 90 ? 5.168 -7.551 -10.447 1.00 92.44 90 GLU A N 1
ATOM 716 C CA . GLU A 1 90 ? 5.599 -6.754 -11.602 1.00 92.44 90 GLU A CA 1
ATOM 717 C C . GLU A 1 90 ? 6.096 -5.357 -11.205 1.00 92.44 90 GLU A C 1
ATOM 719 O O . GLU A 1 90 ? 7.143 -4.914 -11.683 1.00 92.44 90 GLU A O 1
ATOM 724 N N . LEU A 1 91 ? 5.428 -4.685 -10.262 1.00 90.88 91 LEU A N 1
ATOM 725 C CA . LEU A 1 91 ? 5.881 -3.399 -9.722 1.00 90.88 91 LEU A CA 1
ATOM 726 C C . LEU A 1 91 ? 7.248 -3.511 -9.035 1.00 90.88 91 LEU A C 1
ATOM 728 O O . LEU A 1 91 ? 8.080 -2.619 -9.190 1.00 90.88 91 LEU A O 1
ATOM 732 N N . ARG A 1 92 ? 7.531 -4.615 -8.331 1.00 88.44 92 ARG A N 1
ATOM 733 C CA . ARG A 1 92 ? 8.862 -4.867 -7.748 1.00 88.44 92 ARG A CA 1
ATOM 734 C C . ARG A 1 92 ? 9.940 -5.085 -8.807 1.00 88.44 92 ARG A C 1
ATOM 736 O O . ARG A 1 92 ? 11.091 -4.716 -8.582 1.00 88.44 92 ARG A O 1
ATOM 743 N N . LYS A 1 93 ? 9.589 -5.675 -9.951 1.00 90.62 93 LYS A N 1
ATOM 744 C CA . LYS A 1 93 ? 10.517 -5.889 -11.073 1.00 90.62 93 LYS A CA 1
ATOM 745 C C . LYS A 1 93 ? 10.714 -4.628 -11.918 1.00 90.62 93 LYS A C 1
ATOM 747 O O . LYS A 1 93 ? 11.758 -4.490 -12.553 1.00 90.62 93 LYS A O 1
ATOM 752 N N . ALA A 1 94 ? 9.764 -3.693 -11.920 1.00 90.31 94 ALA A N 1
ATOM 753 C CA . ALA A 1 94 ? 9.801 -2.494 -12.761 1.00 90.31 94 ALA A CA 1
ATOM 754 C C . ALA A 1 94 ? 11.096 -1.653 -12.636 1.00 90.31 94 ALA A C 1
ATOM 756 O O . ALA A 1 94 ? 11.639 -1.273 -13.676 1.00 90.31 94 ALA A O 1
ATOM 757 N N . PRO A 1 95 ? 11.677 -1.412 -11.441 1.00 88.88 95 PRO A N 1
ATOM 758 C CA . PRO A 1 95 ? 12.959 -0.710 -11.321 1.00 88.88 95 PRO A CA 1
ATOM 759 C C . PRO A 1 95 ? 14.123 -1.430 -12.013 1.00 88.88 95 PRO A C 1
ATOM 761 O O . PRO A 1 95 ? 15.028 -0.781 -12.540 1.00 88.88 95 PRO A O 1
ATOM 764 N N . ILE A 1 96 ? 14.100 -2.766 -12.044 1.00 89.50 96 ILE A N 1
ATOM 765 C CA . ILE A 1 96 ? 15.110 -3.574 -12.737 1.00 89.50 96 ILE A CA 1
ATOM 766 C C . ILE A 1 96 ? 14.968 -3.364 -14.244 1.00 89.50 96 ILE A C 1
ATOM 768 O O . ILE A 1 96 ? 15.956 -3.064 -14.912 1.00 89.50 96 ILE A O 1
ATOM 772 N N . TRP A 1 97 ? 13.744 -3.439 -14.772 1.00 87.69 97 TRP A N 1
ATOM 773 C CA . TRP A 1 97 ? 13.473 -3.183 -16.188 1.00 87.69 97 TRP A CA 1
ATOM 774 C C . TRP A 1 97 ? 13.873 -1.769 -16.614 1.00 87.69 97 TRP A C 1
ATOM 776 O O . TRP A 1 97 ? 14.517 -1.604 -17.649 1.00 87.69 97 TRP A O 1
ATOM 786 N N . LEU A 1 98 ? 13.571 -0.763 -15.789 1.00 88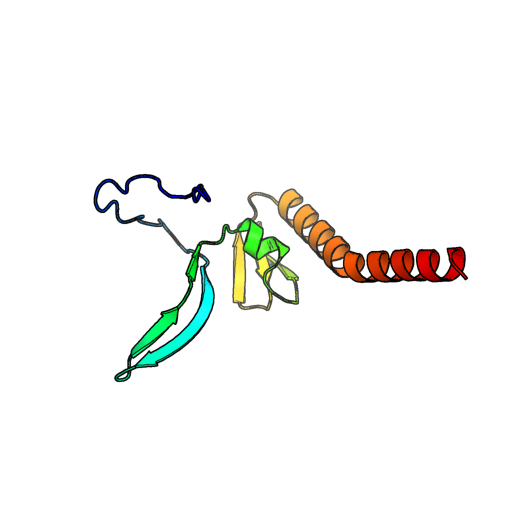.50 98 LEU A N 1
ATOM 787 C CA . LEU A 1 98 ? 14.005 0.618 -16.010 1.00 88.50 98 LEU A CA 1
ATOM 788 C C . LEU A 1 98 ? 15.532 0.745 -16.025 1.00 88.50 98 LEU A C 1
ATOM 790 O O . LEU A 1 98 ? 16.083 1.432 -16.880 1.00 88.50 98 LEU A O 1
ATOM 794 N N . SER A 1 99 ? 16.223 0.058 -15.112 1.00 88.69 99 SER A N 1
ATOM 795 C CA . SER A 1 99 ? 17.690 0.068 -15.048 1.00 88.69 99 SER A CA 1
ATOM 796 C C . SER A 1 99 ? 18.315 -0.577 -16.284 1.00 88.69 99 SER A C 1
ATOM 798 O O . SER A 1 99 ? 19.275 -0.043 -16.840 1.00 88.69 99 SER A O 1
ATOM 800 N N . ILE A 1 100 ? 17.748 -1.699 -16.741 1.00 88.19 100 ILE A N 1
ATOM 801 C CA . ILE A 1 100 ? 18.150 -2.357 -17.985 1.00 88.19 100 ILE A CA 1
ATOM 802 C C . ILE A 1 100 ? 17.963 -1.381 -19.149 1.00 88.19 100 ILE A C 1
ATOM 804 O O . ILE A 1 100 ? 18.944 -1.077 -19.822 1.00 88.19 100 ILE A O 1
ATOM 808 N N . ALA A 1 101 ? 16.762 -0.829 -19.345 1.00 88.12 101 ALA A N 1
ATOM 809 C CA . ALA A 1 101 ? 16.475 0.112 -20.431 1.00 88.12 101 ALA A CA 1
ATOM 810 C C . ALA A 1 101 ? 17.443 1.309 -20.441 1.00 88.12 101 ALA A C 1
ATOM 812 O O . ALA A 1 101 ? 18.079 1.584 -21.455 1.00 88.12 101 ALA A O 1
ATOM 813 N N . ALA A 1 102 ? 17.661 1.939 -19.283 1.00 88.69 102 ALA A N 1
ATOM 814 C CA . ALA A 1 102 ? 18.586 3.062 -19.153 1.00 88.69 102 ALA A CA 1
ATOM 815 C C . ALA A 1 102 ? 20.052 2.688 -19.456 1.00 88.69 102 ALA A C 1
ATOM 817 O O . ALA A 1 102 ? 20.830 3.531 -19.904 1.00 88.69 102 ALA A O 1
ATOM 818 N N . SER A 1 103 ? 20.464 1.440 -19.198 1.00 85.25 103 SER A N 1
ATOM 819 C CA . SER A 1 103 ? 21.812 0.969 -19.543 1.00 85.25 103 SER A CA 1
ATOM 820 C C . SER A 1 103 ? 22.001 0.764 -21.049 1.00 85.25 103 SER A C 1
ATOM 822 O O . SER A 1 103 ? 23.063 1.097 -21.573 1.00 85.25 103 SER A O 1
ATOM 824 N N . TRP A 1 104 ? 20.969 0.282 -21.748 1.00 77.94 104 TRP A N 1
ATOM 825 C CA . TRP A 1 104 ? 20.997 0.098 -23.200 1.00 77.94 104 TRP A CA 1
ATOM 826 C C . TRP A 1 104 ? 21.101 1.436 -23.929 1.00 77.94 104 TRP A C 1
ATOM 828 O O . TRP A 1 104 ? 21.907 1.553 -24.850 1.00 77.94 104 TRP A O 1
ATOM 838 N N . ASP A 1 105 ? 20.384 2.460 -23.461 1.00 73.88 105 ASP A N 1
ATOM 839 C CA . ASP A 1 105 ? 20.481 3.815 -24.013 1.00 73.88 105 ASP A CA 1
ATOM 840 C C . ASP A 1 105 ? 21.903 4.378 -23.898 1.00 73.88 105 ASP A C 1
ATOM 842 O O . ASP A 1 105 ? 22.431 4.926 -24.862 1.00 73.88 105 ASP A O 1
ATOM 846 N N . LYS A 1 106 ? 22.576 4.176 -22.755 1.00 70.25 106 LYS A N 1
ATOM 847 C CA . LYS A 1 106 ? 23.969 4.623 -22.571 1.00 70.25 106 LYS A CA 1
ATOM 848 C C . LYS A 1 106 ? 24.941 3.952 -23.539 1.00 70.25 106 LYS A C 1
ATOM 850 O O . LYS A 1 106 ? 25.855 4.619 -24.014 1.00 70.25 106 LYS A O 1
ATOM 855 N N . ILE A 1 107 ? 24.753 2.661 -23.818 1.00 66.50 107 ILE A N 1
ATOM 856 C CA . ILE A 1 107 ? 25.583 1.907 -24.771 1.00 66.50 107 ILE A CA 1
ATOM 857 C C . ILE A 1 107 ? 25.287 2.346 -26.209 1.00 66.50 107 ILE A C 1
ATOM 859 O O . ILE A 1 107 ? 26.212 2.478 -26.997 1.00 66.50 107 ILE A O 1
ATOM 863 N N . ALA A 1 108 ? 24.023 2.606 -26.551 1.00 60.62 108 ALA A N 1
ATOM 864 C CA . ALA A 1 108 ? 23.636 3.054 -27.888 1.00 60.62 108 ALA A CA 1
ATOM 865 C C . ALA A 1 108 ? 24.142 4.470 -28.227 1.00 60.62 108 ALA A C 1
ATOM 867 O O . ALA A 1 108 ? 24.287 4.804 -29.401 1.00 60.62 108 ALA A O 1
ATOM 868 N N . THR A 1 109 ? 24.400 5.302 -27.214 1.00 64.25 109 THR A N 1
ATOM 869 C CA . THR A 1 109 ? 24.942 6.663 -27.374 1.00 64.25 109 THR A CA 1
ATOM 870 C C . THR A 1 109 ? 26.471 6.772 -27.287 1.00 64.25 109 THR A C 1
ATOM 872 O O . THR A 1 109 ? 26.983 7.885 -27.417 1.00 64.25 109 THR A O 1
ATOM 875 N N . ALA A 1 110 ? 27.186 5.672 -27.022 1.00 53.56 110 ALA A N 1
ATOM 876 C CA . ALA A 1 110 ? 28.649 5.622 -26.895 1.00 53.56 110 ALA A CA 1
ATOM 877 C C . ALA A 1 110 ? 29.320 5.170 -28.200 1.00 53.56 110 ALA A C 1
ATOM 879 O O . ALA A 1 110 ? 30.408 5.710 -28.502 1.00 53.56 110 ALA A O 1
#

Sequence (110 aa):
DSRSVNATKKDENSEVTVDGPSWWLYSDMRMFNGKTQLVDTTLLSEWDVALFGGLRSKNGEEGKLELDNWINVSAENEKTEELLMKLRDELRKAPIWLSIAASWDKIATA